Protein AF-A0A412BKD9-F1 (afdb_monomer_lite)

Sequence (161 aa):
MRKRILFIIMVLLMVIVTSCGANTKQDDKKENYTYADLNDEQKKIIDNVYDKYSDWDYITDSGQELPVTKIKFIYEDSTLVFLAFHAFPGTNGGGSSSVYEVDALTGSVRGHTYDFLNERERNFKRAIGVEAYTGFDYDVNASSDEQKDVLANSYLKLMEE

Secondary structure (DSSP, 8-state):
------------------------------SS--GGGS-HHHHHHHHHHHTTGGGTSEEEETTEEEEEEEEEEEEETTEEEEEEEEEPTT-SS-EEEEEEEE-TTT--EEEE---S--HHHHHHHHHHHHHGGGSEE--TTS-HHHHHHHHHHHHHHHTT-

Foldseek 3Di:
DDDDDDDDDDDDDDDDDDDDDDPPDPPPDPPFFFLVPDDPLLVQLLVQVCVCVVVAQWDDDPNDTFGFFFWAWAADPNWIKIKTWTADPPDPQDTDIWIWTADSRRSHIHTDPCPDDDPVRVVVRVVCSVCVVVGDTADSPDDPRVNSRSVSRRVVVNVVD

Radius of gyration: 20.97 Å; chains: 1; bounding box: 60×44×66 Å

Structure (mmCIF, N/CA/C/O backbone):
data_AF-A0A412BKD9-F1
#
_entry.id   AF-A0A412BKD9-F1
#
loop_
_atom_site.group_PDB
_atom_site.id
_atom_site.type_symbol
_atom_site.label_atom_id
_atom_site.label_alt_id
_atom_site.label_comp_id
_atom_site.label_asym_id
_atom_site.label_entity_id
_atom_site.label_seq_id
_atom_site.pdbx_PDB_ins_code
_atom_site.Cartn_x
_atom_site.Cartn_y
_atom_site.Cartn_z
_atom_site.occupancy
_atom_site.B_iso_or_equiv
_atom_site.auth_seq_id
_atom_site.auth_comp_id
_atom_site.auth_asym_id
_atom_site.auth_atom_id
_atom_site.pdbx_PDB_model_num
ATOM 1 N N . MET A 1 1 ? -16.585 -22.177 42.308 1.00 33.53 1 MET A N 1
ATOM 2 C CA . MET A 1 1 ? -15.653 -21.221 42.964 1.00 33.53 1 MET A CA 1
ATOM 3 C C . MET A 1 1 ? -15.588 -19.942 42.125 1.00 33.53 1 MET A C 1
ATOM 5 O O . MET A 1 1 ? -15.767 -20.079 40.931 1.00 33.53 1 MET A O 1
ATOM 9 N N . ARG A 1 2 ? -15.350 -18.763 42.741 1.00 33.84 2 ARG A N 1
ATOM 10 C CA . ARG A 1 2 ? -15.014 -17.429 42.148 1.00 33.84 2 ARG A CA 1
ATOM 11 C C . ARG A 1 2 ? -15.789 -17.006 40.867 1.00 33.84 2 ARG A C 1
ATOM 13 O O . ARG A 1 2 ? -15.548 -17.532 39.797 1.00 33.84 2 ARG A O 1
ATOM 20 N N . LYS A 1 3 ? -16.744 -16.060 40.924 1.00 35.97 3 LYS A N 1
ATOM 21 C CA . LYS A 1 3 ? -16.521 -14.583 40.936 1.00 35.97 3 LYS A CA 1
ATOM 22 C C . LYS A 1 3 ? -15.477 -14.172 39.878 1.00 35.97 3 LYS A C 1
ATOM 24 O O . LYS A 1 3 ? -14.293 -14.292 40.162 1.00 35.97 3 LYS A O 1
ATOM 29 N N . ARG A 1 4 ? -15.847 -13.730 38.674 1.00 37.19 4 ARG A N 1
ATOM 30 C CA . ARG A 1 4 ? -16.241 -12.352 38.267 1.00 37.19 4 ARG A CA 1
ATOM 31 C C . ARG A 1 4 ? -16.586 -12.401 36.752 1.00 37.19 4 ARG A C 1
ATOM 33 O O . ARG A 1 4 ? -16.104 -13.319 36.106 1.00 37.19 4 ARG A O 1
ATOM 40 N N . ILE A 1 5 ? -17.339 -11.495 36.114 1.00 51.00 5 ILE A N 1
ATOM 41 C CA . ILE A 1 5 ? -18.119 -10.304 36.527 1.00 51.00 5 ILE A CA 1
ATOM 42 C C . ILE A 1 5 ? -19.251 -10.065 35.481 1.00 51.00 5 ILE A C 1
ATOM 44 O O . ILE A 1 5 ? -19.382 -10.850 34.549 1.00 51.00 5 ILE A O 1
ATOM 48 N N . LEU A 1 6 ? -20.051 -9.001 35.615 1.00 43.56 6 LEU A N 1
ATOM 49 C CA . LEU A 1 6 ? -20.862 -8.399 34.537 1.00 43.56 6 LEU A CA 1
ATOM 50 C C . LEU A 1 6 ? -20.283 -7.021 34.163 1.00 43.56 6 LEU A C 1
ATOM 52 O O . LEU A 1 6 ? -19.552 -6.452 34.968 1.00 43.56 6 LEU A O 1
ATOM 56 N N . PHE A 1 7 ? -20.647 -6.489 32.994 1.00 39.62 7 PHE A N 1
ATOM 57 C CA . PHE A 1 7 ? -21.367 -5.214 32.753 1.00 39.62 7 PHE A CA 1
ATOM 58 C C . PHE A 1 7 ? -21.309 -4.982 31.217 1.00 39.62 7 PHE A C 1
ATOM 60 O O . PHE A 1 7 ? -20.225 -5.020 30.651 1.00 39.62 7 PHE A O 1
ATOM 67 N N . ILE A 1 8 ? -22.420 -5.027 30.458 1.00 42.22 8 ILE A N 1
ATOM 68 C CA . ILE A 1 8 ? -23.458 -3.972 30.322 1.00 42.22 8 ILE A CA 1
ATOM 69 C C . ILE A 1 8 ? -22.793 -2.741 29.653 1.00 42.22 8 ILE A C 1
ATOM 71 O O . ILE A 1 8 ? -21.789 -2.261 30.157 1.00 42.22 8 ILE A O 1
ATOM 75 N N . ILE A 1 9 ? -23.235 -2.238 28.492 1.00 44.91 9 ILE A N 1
ATOM 76 C CA . ILE A 1 9 ? -24.557 -1.630 28.263 1.00 44.91 9 ILE A CA 1
ATOM 77 C C . ILE A 1 9 ? -25.160 -1.977 26.883 1.00 44.91 9 ILE A C 1
ATOM 79 O O . ILE A 1 9 ? -24.613 -1.656 25.835 1.00 44.91 9 ILE A O 1
ATOM 83 N N . MET A 1 10 ? -26.380 -2.514 26.922 1.00 40.53 10 MET A N 1
ATOM 84 C CA . MET A 1 10 ? -27.410 -2.376 25.886 1.00 40.53 10 MET A CA 1
ATOM 85 C C . MET A 1 10 ? -28.080 -1.003 26.072 1.00 40.53 10 MET A C 1
ATOM 87 O O . MET A 1 10 ? -28.691 -0.787 27.119 1.00 40.53 10 MET A O 1
ATOM 91 N N . VAL A 1 11 ? -28.009 -0.090 25.093 1.00 39.69 11 VAL A N 1
ATOM 92 C CA . VAL A 1 11 ? -28.889 1.098 25.065 1.00 39.69 11 VAL A CA 1
ATOM 93 C C . VAL A 1 11 ? -30.047 0.829 24.114 1.00 39.69 11 VAL A C 1
ATOM 95 O O . VAL A 1 11 ? -29.960 1.038 22.909 1.00 39.69 11 VAL A O 1
ATOM 98 N N . LEU A 1 12 ? -31.156 0.377 24.689 1.00 35.84 12 LEU A N 1
ATOM 99 C CA . LEU A 1 12 ? -32.475 0.508 24.087 1.00 35.84 12 LEU A CA 1
ATOM 100 C C . LEU A 1 12 ? -33.103 1.782 24.651 1.00 35.84 12 LEU A C 1
ATOM 102 O O . LEU A 1 12 ? -33.287 1.854 25.863 1.00 35.84 12 LEU A O 1
ATOM 106 N N . LEU A 1 13 ? -33.487 2.738 23.803 1.00 34.94 13 LEU A N 1
ATOM 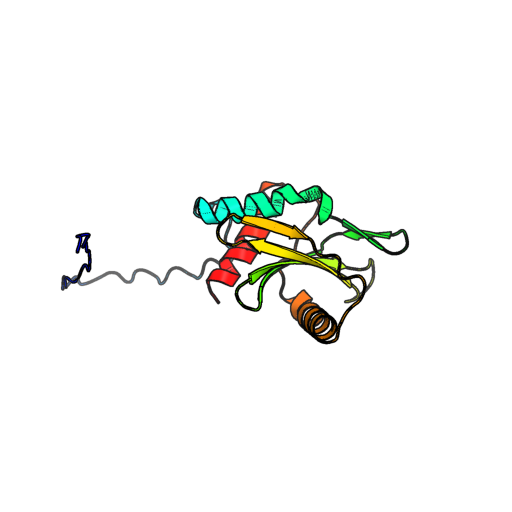107 C CA . LEU A 1 13 ? -34.588 3.657 24.110 1.00 34.94 13 LEU A CA 1
ATOM 108 C C . LEU A 1 13 ? -35.094 4.349 22.841 1.00 34.94 13 LEU A C 1
ATOM 110 O O . LEU A 1 13 ? -34.364 5.071 22.168 1.00 34.94 13 LEU A O 1
ATOM 114 N N . MET A 1 14 ? -36.374 4.131 22.537 1.00 41.75 14 MET A N 1
ATOM 115 C CA . MET A 1 14 ? -37.111 4.945 21.576 1.00 41.75 14 MET A CA 1
ATOM 116 C C . MET A 1 14 ? -37.133 6.403 22.037 1.00 41.75 14 MET A C 1
ATOM 118 O O . MET A 1 14 ? -37.525 6.684 23.169 1.00 41.75 14 MET A O 1
ATOM 122 N N . VAL A 1 15 ? -36.869 7.324 21.114 1.00 39.50 15 VAL A N 1
ATOM 123 C CA . VAL A 1 15 ? -37.399 8.685 21.195 1.00 39.50 15 VAL A CA 1
ATOM 124 C C . VAL A 1 15 ? -38.124 8.969 19.884 1.00 39.50 15 VAL A C 1
ATOM 126 O O . VAL A 1 15 ? -37.509 9.276 18.868 1.00 39.50 15 VAL A O 1
ATOM 129 N N . ILE A 1 16 ? -39.452 8.840 19.902 1.00 45.97 16 ILE A N 1
ATOM 130 C CA . ILE A 1 16 ? -40.295 9.356 18.822 1.00 45.97 16 ILE A CA 1
ATOM 131 C C . ILE A 1 16 ? -40.427 10.859 19.061 1.00 45.97 16 ILE A C 1
ATOM 133 O O . ILE A 1 16 ? -41.138 11.275 19.975 1.00 45.97 16 ILE A O 1
ATOM 137 N N . VAL A 1 17 ? -39.762 11.670 18.238 1.00 44.19 17 VAL A N 1
ATOM 138 C CA . VAL A 1 17 ? -40.079 13.097 18.109 1.00 44.19 17 VAL A CA 1
ATOM 139 C C . VAL A 1 17 ? -40.642 13.323 16.716 1.00 44.19 17 VAL A C 1
ATOM 141 O O . VAL A 1 17 ? -39.953 13.138 15.717 1.00 44.19 17 VAL A O 1
ATOM 144 N N . THR A 1 18 ? -41.900 13.739 16.639 1.00 45.03 18 THR A N 1
ATOM 145 C CA . THR A 1 18 ? -42.456 14.300 15.408 1.00 45.03 18 THR A CA 1
ATOM 146 C C . THR A 1 18 ? -41.873 15.693 15.190 1.00 45.03 18 THR A C 1
ATOM 148 O O . THR A 1 18 ? -42.272 16.635 15.877 1.00 45.03 18 THR A O 1
ATOM 151 N N . SER A 1 19 ? -40.984 15.847 14.211 1.00 35.69 19 SER A N 1
ATOM 152 C CA . SER A 1 19 ? -40.674 17.144 13.608 1.00 35.69 19 SER A CA 1
ATOM 153 C C . SER A 1 19 ? -41.023 17.117 12.121 1.00 35.69 19 SER A C 1
ATOM 155 O O . SER A 1 19 ? -40.673 16.204 11.378 1.00 35.69 19 SER A O 1
ATOM 157 N N . CYS A 1 20 ? -41.777 18.126 11.695 1.00 36.81 20 CYS A N 1
ATOM 158 C CA . CYS A 1 20 ? -42.063 18.373 10.291 1.00 36.81 20 CYS A CA 1
ATOM 159 C C . CYS A 1 20 ? -40.950 19.256 9.714 1.00 36.81 20 CYS A C 1
ATOM 161 O O . CYS A 1 20 ? -40.598 20.259 10.331 1.00 36.81 20 CYS A O 1
ATOM 163 N N . GLY A 1 21 ? -40.461 18.92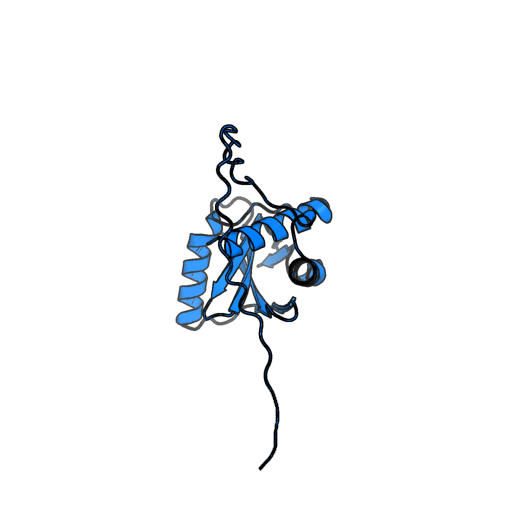3 8.518 1.00 34.31 21 GLY A N 1
ATOM 164 C CA . GLY A 1 21 ? -39.690 19.848 7.688 1.00 34.31 21 GLY A CA 1
ATOM 165 C C . GLY A 1 21 ? -38.180 19.885 7.924 1.00 34.31 21 GLY A C 1
ATOM 166 O O . GLY A 1 21 ? -37.670 20.792 8.570 1.00 34.31 21 GLY A O 1
ATOM 167 N N . ALA A 1 22 ? -37.465 18.995 7.239 1.00 31.31 22 ALA A N 1
ATOM 168 C CA . ALA A 1 22 ? -36.319 19.370 6.411 1.00 31.31 22 ALA A CA 1
ATOM 169 C C . ALA A 1 22 ? -36.031 18.223 5.437 1.00 31.31 22 ALA A C 1
ATOM 171 O O . ALA A 1 22 ? -35.765 17.105 5.868 1.00 31.31 22 ALA A O 1
ATOM 172 N N . ASN A 1 23 ? -36.034 18.499 4.130 1.00 34.66 23 ASN A N 1
ATOM 173 C CA . ASN A 1 23 ? -35.357 17.622 3.178 1.00 34.66 23 ASN A CA 1
ATOM 174 C C . ASN A 1 23 ? -33.853 17.844 3.367 1.00 34.66 23 ASN A C 1
ATOM 176 O O . ASN A 1 23 ? -33.242 18.615 2.624 1.00 34.66 23 ASN A O 1
ATOM 180 N N . THR A 1 24 ? -33.262 17.223 4.391 1.00 33.91 24 THR A N 1
ATOM 181 C CA . THR A 1 24 ? -31.811 17.039 4.428 1.00 33.91 24 THR A CA 1
ATOM 182 C C . THR A 1 24 ? -31.470 16.239 3.190 1.00 33.91 24 THR A C 1
ATOM 184 O O . THR A 1 24 ? -31.919 15.100 3.043 1.00 33.91 24 THR A O 1
ATOM 187 N N . LYS A 1 25 ? -30.756 16.883 2.265 1.00 35.25 25 LYS A N 1
ATOM 188 C CA . LYS A 1 25 ? -30.230 16.221 1.080 1.00 35.25 25 LYS A CA 1
ATOM 189 C C . LYS A 1 25 ? -29.522 14.958 1.552 1.00 35.25 25 LYS A C 1
ATOM 191 O O . LYS A 1 25 ? -28.778 14.996 2.527 1.00 35.25 25 LYS A O 1
ATOM 196 N N . GLN A 1 26 ? -29.816 13.854 0.883 1.00 32.47 26 GLN A N 1
ATOM 197 C CA . GLN A 1 26 ? -28.973 12.676 0.918 1.00 32.47 26 GLN A CA 1
ATOM 198 C C . GLN A 1 26 ? -27.592 13.156 0.467 1.00 32.47 26 GLN A C 1
ATOM 200 O O . GLN A 1 26 ? -27.446 13.484 -0.706 1.00 32.47 26 GLN A O 1
ATOM 205 N N . ASP A 1 27 ? -26.658 13.333 1.408 1.00 38.25 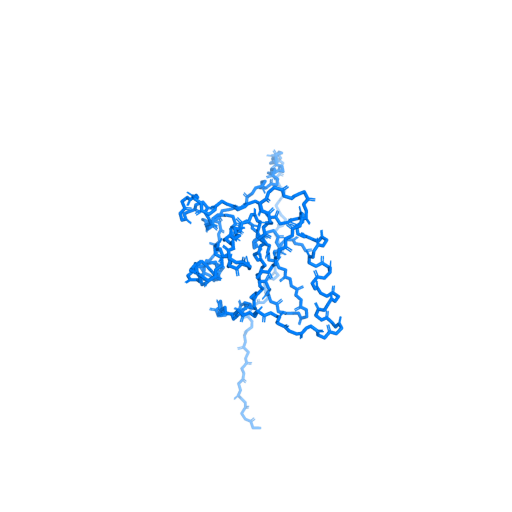27 ASP A N 1
ATOM 206 C CA . ASP A 1 27 ? -25.318 13.811 1.072 1.00 38.25 27 ASP A CA 1
ATOM 207 C C . ASP A 1 27 ? -24.705 12.816 0.091 1.00 38.25 27 ASP A C 1
ATOM 209 O O . ASP A 1 27 ? -24.705 11.600 0.320 1.00 38.25 27 ASP A O 1
ATOM 213 N N . ASP A 1 28 ? -24.274 13.35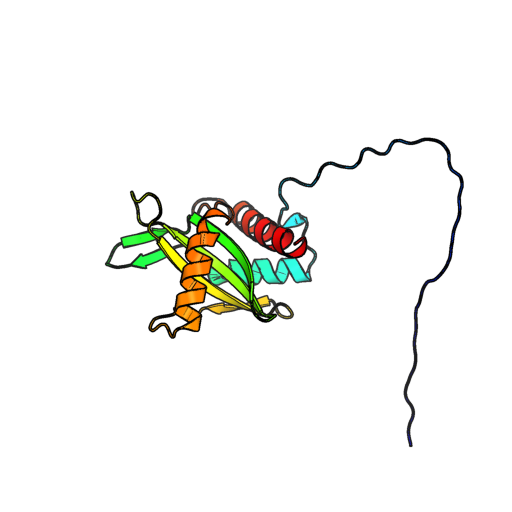1 -1.048 1.00 41.38 28 ASP A N 1
ATOM 214 C CA . ASP A 1 28 ? -23.779 12.555 -2.152 1.00 41.38 28 ASP A CA 1
ATOM 215 C C . ASP A 1 28 ? -22.563 11.742 -1.693 1.00 41.38 28 ASP A C 1
ATOM 217 O O . ASP A 1 28 ? -21.679 12.232 -0.984 1.00 41.38 28 ASP A O 1
ATOM 221 N N . LYS A 1 29 ? -22.555 10.466 -2.092 1.00 47.34 29 LYS A N 1
ATOM 222 C CA . LYS A 1 29 ? -21.514 9.478 -1.793 1.00 47.34 29 LYS A CA 1
ATOM 223 C C . LYS A 1 29 ? -20.133 10.118 -1.978 1.00 47.34 29 LYS A C 1
ATOM 225 O O . LYS A 1 29 ? -19.819 10.524 -3.095 1.00 47.34 29 LYS A O 1
ATOM 230 N N . LYS A 1 30 ? -19.320 10.199 -0.914 1.00 53.19 30 LYS A N 1
ATOM 231 C CA . LYS A 1 30 ? -17.961 10.767 -0.971 1.00 53.19 30 LYS A CA 1
ATOM 232 C C . LYS A 1 30 ? -17.194 10.087 -2.104 1.00 53.19 30 LYS A C 1
ATOM 234 O O . LYS A 1 30 ? -16.886 8.900 -2.019 1.00 53.19 30 LYS A O 1
ATOM 239 N N . GLU A 1 31 ? -16.941 10.809 -3.197 1.00 68.50 31 GLU A N 1
ATOM 240 C CA . GLU A 1 31 ? -16.452 10.153 -4.416 1.00 68.50 31 GLU A CA 1
ATOM 241 C C . GLU A 1 31 ? -15.051 9.560 -4.222 1.00 68.50 31 GLU A C 1
ATOM 243 O O . GLU A 1 31 ? -14.756 8.514 -4.800 1.00 68.50 31 GLU A O 1
ATOM 248 N N . ASN A 1 32 ? -14.243 10.149 -3.331 1.00 81.06 32 ASN A N 1
ATOM 249 C CA . ASN A 1 32 ? -12.999 9.589 -2.802 1.00 81.06 32 ASN A CA 1
ATOM 250 C C . ASN A 1 32 ? -12.834 9.948 -1.314 1.00 81.06 32 ASN A C 1
ATOM 252 O O . ASN A 1 32 ? -13.247 11.031 -0.890 1.00 81.06 32 ASN A O 1
ATOM 256 N N . TYR A 1 33 ? -12.213 9.052 -0.547 1.00 88.62 33 TYR A N 1
ATOM 257 C CA . TYR A 1 33 ? -11.773 9.311 0.829 1.00 88.62 33 TYR A CA 1
ATOM 258 C C . TYR A 1 33 ? -10.324 9.800 0.871 1.00 88.62 33 TYR A C 1
ATOM 260 O O . TYR A 1 33 ? -9.565 9.565 -0.067 1.00 88.62 33 TYR A O 1
ATOM 268 N N . THR A 1 34 ? -9.939 10.448 1.969 1.00 94.19 34 THR A N 1
ATOM 269 C CA . THR A 1 34 ? -8.564 10.913 2.223 1.00 94.19 34 THR A CA 1
ATOM 270 C C . THR A 1 34 ? -8.018 10.338 3.531 1.00 94.19 34 THR A C 1
ATOM 272 O O . THR A 1 34 ? -8.769 9.850 4.378 1.00 94.19 34 THR A O 1
ATOM 275 N N . TYR A 1 35 ? -6.706 10.421 3.753 1.00 95.06 35 TYR A N 1
ATOM 276 C CA . TYR A 1 35 ? -6.060 10.024 5.007 1.00 95.06 35 TYR A CA 1
ATOM 277 C C . TYR A 1 35 ? -6.603 10.820 6.206 1.00 95.06 35 TYR A C 1
ATOM 279 O O . TYR A 1 35 ? -6.675 10.310 7.328 1.00 95.06 35 TYR A O 1
ATOM 287 N N . ALA A 1 36 ? -7.061 12.057 5.982 1.00 95.19 36 ALA A N 1
ATOM 288 C CA . ALA A 1 36 ? -7.704 12.866 7.014 1.00 95.19 36 ALA A CA 1
ATOM 289 C C . ALA A 1 36 ? -8.980 12.209 7.583 1.00 95.19 36 ALA A C 1
ATOM 291 O O . ALA A 1 36 ? -9.224 12.343 8.784 1.00 95.19 36 ALA A O 1
ATOM 292 N N . ASP A 1 37 ? -9.728 11.460 6.762 1.00 94.31 37 ASP A N 1
ATOM 293 C CA . ASP A 1 37 ? -11.002 10.817 7.123 1.00 94.31 37 ASP A CA 1
ATOM 294 C C . ASP A 1 37 ? -10.853 9.586 8.032 1.00 94.31 37 ASP A C 1
ATOM 296 O O . ASP A 1 37 ? -11.819 9.151 8.660 1.00 94.31 37 ASP A O 1
ATOM 300 N N . LEU A 1 38 ? -9.648 9.019 8.105 1.00 93.69 38 LEU A N 1
ATOM 301 C CA . LEU A 1 38 ? -9.347 7.810 8.868 1.00 93.69 38 LEU A CA 1
ATOM 302 C C . LEU A 1 38 ? -9.363 8.063 10.384 1.00 93.69 38 LEU A C 1
ATOM 304 O O . LEU A 1 38 ? -8.889 9.098 10.856 1.00 93.69 38 LEU A O 1
ATOM 308 N N . ASN A 1 39 ? -9.804 7.084 11.172 1.00 93.94 39 ASN A N 1
ATOM 309 C CA . ASN A 1 39 ? -9.550 7.075 12.618 1.00 93.94 39 ASN A CA 1
ATOM 310 C C . ASN A 1 39 ? -8.092 6.665 12.937 1.00 93.94 39 ASN A C 1
ATOM 312 O O . ASN A 1 39 ? -7.370 6.202 12.057 1.00 93.94 39 ASN A O 1
ATOM 316 N N . ASP A 1 40 ? -7.651 6.812 14.189 1.00 93.88 40 ASP A N 1
ATOM 317 C CA . ASP A 1 40 ? -6.251 6.572 14.588 1.00 93.88 40 ASP A CA 1
ATOM 318 C C . ASP A 1 40 ? -5.756 5.132 14.324 1.00 93.88 40 ASP A C 1
ATOM 320 O O . ASP A 1 40 ? -4.586 4.927 13.995 1.00 93.88 40 ASP A O 1
ATOM 324 N N . GLU A 1 41 ? -6.632 4.126 14.428 1.00 90.88 41 GLU A N 1
ATOM 325 C CA . GLU A 1 41 ? -6.292 2.722 14.147 1.00 90.88 41 GLU A CA 1
ATOM 326 C C . GLU A 1 41 ? -6.106 2.495 12.640 1.00 90.88 41 GLU A C 1
ATOM 328 O O . GLU A 1 41 ? -5.148 1.850 12.213 1.00 90.88 41 GLU A O 1
ATOM 333 N N . GLN A 1 42 ? -6.978 3.093 11.826 1.00 92.81 42 GLN A N 1
ATOM 334 C CA . GLN A 1 42 ? -6.900 3.041 10.367 1.00 92.81 42 GLN A CA 1
ATOM 335 C C . GLN A 1 42 ? -5.702 3.842 9.832 1.00 92.81 42 GLN A C 1
ATOM 337 O O . GLN A 1 42 ? -4.997 3.365 8.944 1.00 92.81 42 GLN A O 1
ATOM 342 N N . LYS A 1 43 ? -5.416 5.020 10.408 1.00 94.50 43 LYS A N 1
ATOM 343 C CA . LYS A 1 43 ? -4.217 5.814 10.095 1.00 94.50 43 LYS A CA 1
ATOM 344 C C . LYS A 1 43 ? -2.956 4.988 10.305 1.00 94.50 43 LYS A C 1
ATOM 346 O O . LYS A 1 43 ? -2.155 4.881 9.388 1.00 94.50 43 LYS A O 1
ATOM 351 N N . LYS A 1 44 ? -2.849 4.289 11.440 1.00 92.62 44 LYS A N 1
ATOM 352 C CA . LYS A 1 44 ? -1.725 3.392 11.739 1.00 92.62 44 LYS A CA 1
ATOM 353 C C . LYS A 1 44 ? -1.545 2.272 10.702 1.00 92.62 44 LYS A C 1
ATOM 355 O O . LYS A 1 44 ? -0.411 1.894 10.423 1.00 92.62 44 LYS A O 1
ATOM 360 N N . ILE A 1 45 ? -2.628 1.738 10.127 1.00 92.25 45 ILE A N 1
ATOM 361 C CA . ILE A 1 45 ? -2.539 0.767 9.022 1.00 92.25 45 ILE A CA 1
ATOM 362 C C . ILE A 1 45 ? -1.916 1.432 7.788 1.00 92.25 45 ILE A C 1
ATOM 364 O O . ILE A 1 45 ? -0.943 0.908 7.248 1.00 92.25 45 ILE A O 1
ATOM 368 N N . ILE A 1 46 ? -2.432 2.595 7.374 1.00 93.75 46 ILE A N 1
ATOM 369 C CA . ILE A 1 46 ? -1.917 3.320 6.203 1.00 93.75 46 ILE A CA 1
ATOM 370 C C . ILE A 1 46 ? -0.474 3.782 6.411 1.00 93.75 46 ILE A C 1
ATOM 372 O O . ILE A 1 46 ? 0.341 3.614 5.511 1.00 93.75 46 ILE A O 1
ATOM 376 N N . ASP A 1 47 ? -0.130 4.285 7.594 1.00 92.88 47 ASP A N 1
ATOM 377 C CA . ASP A 1 47 ? 1.226 4.709 7.936 1.00 92.88 47 ASP A CA 1
ATOM 378 C C . ASP A 1 47 ? 2.208 3.535 7.918 1.00 92.88 47 ASP A C 1
ATOM 380 O O . ASP A 1 47 ? 3.274 3.662 7.334 1.00 92.88 47 ASP A O 1
ATOM 384 N N . ASN A 1 48 ? 1.847 2.364 8.451 1.00 91.06 48 ASN A N 1
ATOM 385 C CA . ASN A 1 48 ? 2.730 1.194 8.407 1.00 91.06 48 ASN A CA 1
ATOM 386 C C . ASN A 1 48 ? 2.908 0.611 6.989 1.00 91.06 48 ASN A C 1
ATOM 388 O O . ASN A 1 48 ? 3.960 0.039 6.702 1.00 91.06 48 ASN A O 1
ATOM 392 N N . VAL A 1 49 ? 1.898 0.716 6.114 1.00 90.56 49 VAL A N 1
ATOM 393 C CA . VAL A 1 49 ? 2.014 0.353 4.684 1.00 90.56 49 VAL A CA 1
ATOM 394 C C . VAL A 1 49 ? 2.864 1.383 3.946 1.00 90.56 49 VAL A C 1
ATOM 396 O O . VAL A 1 49 ? 3.775 1.013 3.204 1.00 90.56 49 VAL A O 1
ATOM 399 N N . TYR A 1 50 ? 2.632 2.667 4.210 1.00 91.06 50 TYR A N 1
ATOM 400 C CA . TYR A 1 50 ? 3.420 3.752 3.650 1.00 91.06 50 TYR A CA 1
ATOM 401 C C . TYR A 1 50 ? 4.885 3.680 4.098 1.00 91.06 50 TYR A C 1
ATOM 403 O O . TYR A 1 50 ? 5.761 3.805 3.260 1.00 91.06 50 TYR A O 1
ATOM 411 N N . ASP A 1 51 ? 5.185 3.370 5.362 1.00 86.44 51 ASP A N 1
ATOM 412 C CA . ASP A 1 51 ? 6.551 3.228 5.901 1.00 86.44 51 ASP A CA 1
ATOM 413 C C . ASP A 1 51 ? 7.349 2.069 5.265 1.00 86.44 51 ASP A C 1
ATOM 415 O O . ASP A 1 51 ? 8.571 1.997 5.413 1.00 86.44 51 ASP A O 1
ATOM 419 N N . LYS A 1 52 ? 6.693 1.176 4.508 1.00 78.69 52 LYS A N 1
ATOM 420 C CA . LYS A 1 52 ? 7.359 0.220 3.602 1.00 78.69 52 LYS A CA 1
ATOM 421 C C . LYS A 1 52 ? 7.785 0.829 2.262 1.00 78.69 52 LYS A C 1
ATOM 423 O O . LYS A 1 52 ? 8.223 0.085 1.395 1.00 78.69 52 LYS A O 1
ATOM 428 N N . TYR A 1 53 ? 7.685 2.150 2.119 1.00 62.12 53 TYR A N 1
ATOM 429 C CA . TYR A 1 53 ? 7.887 2.973 0.920 1.00 62.12 53 TYR A CA 1
ATOM 430 C C . TYR A 1 53 ? 8.945 2.454 -0.069 1.00 62.12 53 TYR A C 1
ATOM 432 O O . TYR A 1 53 ? 8.675 2.276 -1.255 1.00 62.12 53 TYR A O 1
ATOM 440 N N . SER A 1 54 ? 10.149 2.154 0.433 1.00 59.34 54 SER A N 1
ATOM 441 C CA . SER A 1 54 ? 11.294 1.698 -0.367 1.00 59.34 54 SER A CA 1
ATOM 442 C C . SER A 1 54 ? 11.092 0.363 -1.079 1.00 59.34 54 SER A C 1
ATOM 444 O O . SER A 1 54 ? 11.800 0.079 -2.041 1.00 59.34 54 SER A O 1
ATOM 446 N N . ASP A 1 55 ? 10.181 -0.468 -0.579 1.00 69.12 55 ASP A N 1
ATOM 447 C CA . ASP A 1 55 ? 10.060 -1.875 -0.951 1.00 69.12 55 ASP A CA 1
ATOM 448 C C . ASP A 1 55 ? 8.992 -2.104 -2.030 1.00 69.12 55 ASP A C 1
ATOM 450 O O . ASP A 1 55 ? 8.849 -3.236 -2.498 1.00 69.12 55 ASP A O 1
ATOM 454 N N . TRP A 1 56 ? 8.208 -1.072 -2.377 1.00 78.19 56 TRP A N 1
ATOM 455 C CA . TRP A 1 56 ? 7.065 -1.211 -3.280 1.00 78.19 56 TRP A CA 1
ATOM 456 C C . TRP A 1 56 ? 6.937 -0.148 -4.369 1.00 78.19 56 TRP A C 1
ATOM 458 O O . TRP A 1 56 ? 6.363 -0.498 -5.385 1.00 78.19 56 TRP A O 1
ATOM 468 N N . ASP A 1 57 ? 7.476 1.073 -4.259 1.00 82.88 57 ASP A N 1
ATOM 469 C CA . ASP A 1 57 ? 7.330 2.105 -5.315 1.00 82.88 57 ASP A CA 1
ATOM 470 C C . ASP A 1 57 ? 7.824 1.634 -6.707 1.00 82.88 57 ASP A C 1
ATOM 472 O O . ASP A 1 57 ? 7.214 1.939 -7.736 1.00 82.88 57 ASP A O 1
ATOM 476 N N . TYR A 1 58 ? 8.901 0.837 -6.742 1.00 83.75 58 TYR A N 1
ATOM 477 C CA . TYR A 1 58 ? 9.462 0.221 -7.948 1.00 83.75 58 TYR A CA 1
ATOM 478 C C . TYR A 1 58 ? 9.903 -1.221 -7.672 1.00 83.75 58 TYR A C 1
ATOM 480 O O . TYR A 1 58 ? 10.399 -1.531 -6.591 1.00 83.75 58 TYR A O 1
ATOM 488 N N . ILE A 1 59 ? 9.824 -2.084 -8.687 1.00 80.94 59 ILE A N 1
ATOM 489 C CA . ILE A 1 59 ? 10.566 -3.358 -8.719 1.00 80.94 59 ILE A CA 1
ATOM 490 C C . ILE A 1 59 ? 11.542 -3.373 -9.893 1.00 80.94 59 ILE A C 1
ATOM 492 O O . ILE A 1 59 ? 11.279 -2.766 -10.929 1.00 80.94 59 ILE A O 1
ATOM 496 N N . THR A 1 60 ? 12.648 -4.105 -9.762 1.00 78.69 60 THR A N 1
ATOM 497 C CA . THR A 1 60 ? 13.526 -4.415 -10.896 1.00 78.69 60 THR A CA 1
ATOM 498 C C . THR A 1 60 ? 13.162 -5.777 -11.482 1.00 78.69 60 THR A C 1
ATOM 500 O O . THR A 1 60 ? 13.380 -6.799 -10.834 1.00 78.69 60 THR A O 1
ATOM 503 N N . ASP A 1 61 ? 12.683 -5.808 -12.725 1.00 74.19 61 ASP A N 1
ATOM 504 C CA . ASP A 1 61 ? 12.558 -7.036 -13.521 1.00 74.19 61 ASP A CA 1
ATOM 505 C C . ASP A 1 61 ? 13.478 -6.932 -14.740 1.00 74.19 61 ASP A C 1
ATOM 507 O O . ASP A 1 61 ? 13.456 -5.944 -15.471 1.00 74.19 61 ASP A O 1
ATOM 511 N N . SER A 1 62 ? 14.315 -7.950 -14.957 1.00 75.38 62 SER A N 1
ATOM 512 C CA . SER A 1 62 ? 15.140 -8.086 -16.166 1.00 75.38 62 SER A CA 1
ATOM 513 C C . SER A 1 62 ? 16.025 -6.864 -16.488 1.00 75.38 62 SER A C 1
ATOM 515 O O . SER A 1 62 ? 16.399 -6.638 -17.639 1.00 75.38 62 SER A O 1
ATOM 517 N N . GLY A 1 63 ? 16.390 -6.082 -15.464 1.00 77.81 63 GLY A N 1
ATOM 518 C CA . GLY A 1 63 ? 17.183 -4.852 -15.587 1.00 77.81 63 GLY A CA 1
ATOM 519 C C . GLY A 1 63 ? 16.383 -3.580 -15.902 1.00 77.81 63 GLY A C 1
ATOM 520 O O . GLY A 1 63 ? 16.992 -2.557 -16.205 1.00 77.81 63 GLY A O 1
ATOM 521 N N . GLN A 1 64 ? 15.050 -3.626 -15.839 1.00 79.19 64 GLN A N 1
ATOM 522 C CA . GLN A 1 64 ? 14.156 -2.472 -15.961 1.00 79.19 64 GLN A CA 1
ATOM 523 C C . GLN A 1 64 ? 13.466 -2.188 -14.624 1.00 79.19 64 GLN A C 1
ATOM 525 O O . GLN A 1 64 ? 13.017 -3.111 -13.945 1.00 79.19 64 GLN A O 1
ATOM 530 N N . GLU A 1 65 ? 13.365 -0.912 -14.259 1.00 84.81 65 GLU A N 1
ATOM 531 C CA . GLU A 1 65 ? 12.560 -0.462 -13.121 1.00 84.81 65 GLU A CA 1
ATOM 532 C C . GLU A 1 65 ? 11.097 -0.316 -13.556 1.00 84.81 65 GLU A C 1
ATOM 534 O O . GLU A 1 65 ? 10.791 0.357 -14.543 1.00 84.81 65 GLU A O 1
ATOM 539 N N . LEU A 1 66 ? 10.194 -0.972 -12.827 1.00 83.00 66 LEU A N 1
ATOM 540 C CA . LEU A 1 66 ? 8.757 -0.972 -13.082 1.00 83.00 66 LEU A CA 1
ATOM 541 C C . LEU A 1 66 ? 8.051 -0.199 -11.956 1.00 83.00 66 LEU A C 1
ATOM 543 O O . LEU A 1 66 ? 7.953 -0.732 -10.843 1.00 83.00 66 LEU A O 1
ATOM 547 N N . PRO A 1 67 ? 7.574 1.035 -12.205 1.00 85.88 67 PRO A N 1
ATOM 548 C CA . PRO A 1 67 ? 6.871 1.817 -11.195 1.00 85.88 67 PRO A CA 1
ATOM 549 C C . PRO A 1 67 ? 5.537 1.168 -10.836 1.00 85.88 67 PRO A C 1
ATOM 551 O O . PRO A 1 67 ? 4.894 0.527 -11.678 1.00 85.88 67 PRO A O 1
ATOM 554 N N . VAL A 1 68 ? 5.082 1.393 -9.606 1.00 86.38 68 VAL A N 1
ATOM 555 C CA . VAL A 1 68 ? 3.675 1.183 -9.259 1.00 86.38 68 VAL A CA 1
ATOM 556 C C . VAL A 1 68 ? 2.813 2.165 -10.036 1.00 86.38 68 VAL A C 1
ATOM 558 O O . VAL A 1 68 ? 3.145 3.333 -10.209 1.00 86.38 68 VAL A O 1
ATOM 561 N N . THR A 1 69 ? 1.696 1.645 -10.523 1.00 85.12 69 THR A N 1
ATOM 562 C CA . THR A 1 69 ? 0.707 2.375 -11.325 1.00 85.12 69 THR A CA 1
ATOM 563 C C . THR A 1 69 ? -0.680 2.321 -10.709 1.00 85.12 69 THR A C 1
ATOM 565 O O . THR A 1 69 ? -1.478 3.234 -10.907 1.00 85.12 69 THR A O 1
ATOM 568 N N . LYS A 1 70 ? -0.970 1.260 -9.947 1.00 87.50 70 LYS A N 1
ATOM 569 C CA . LYS A 1 70 ? -2.210 1.105 -9.194 1.00 87.50 70 LYS A CA 1
ATOM 570 C C . LYS A 1 70 ? -1.962 0.445 -7.849 1.00 87.50 70 LYS A C 1
ATOM 572 O O . LYS A 1 70 ? -1.054 -0.378 -7.722 1.00 87.50 70 LYS A O 1
ATOM 577 N N . ILE A 1 71 ? -2.829 0.736 -6.885 1.00 88.75 71 ILE A N 1
ATOM 578 C CA . ILE A 1 71 ? -2.879 0.044 -5.594 1.00 88.75 71 ILE A CA 1
ATOM 579 C C . ILE A 1 71 ? -4.290 -0.460 -5.272 1.00 88.75 71 ILE A C 1
ATOM 581 O O . ILE A 1 71 ? -5.288 0.114 -5.718 1.00 88.75 71 ILE A O 1
ATOM 585 N N . LYS A 1 72 ? -4.376 -1.551 -4.506 1.00 88.56 72 LYS A N 1
ATOM 586 C CA . LYS A 1 72 ? -5.642 -2.085 -3.984 1.00 88.56 72 LYS A CA 1
ATOM 587 C C . LYS A 1 72 ? -5.442 -2.721 -2.603 1.00 88.56 72 LYS A C 1
ATOM 589 O O . LYS A 1 72 ? -4.416 -3.350 -2.358 1.00 88.56 72 LYS A O 1
ATOM 594 N N . PHE A 1 73 ? -6.446 -2.617 -1.736 1.00 89.25 73 PHE A N 1
ATOM 595 C CA . PHE A 1 73 ? -6.598 -3.477 -0.561 1.00 89.25 73 PHE A CA 1
ATOM 596 C C . PHE A 1 73 ? -7.721 -4.488 -0.815 1.00 89.25 73 PHE A C 1
ATOM 598 O O . PHE A 1 73 ? -8.740 -4.127 -1.403 1.00 89.25 73 PHE A O 1
ATOM 605 N N . ILE A 1 74 ? -7.554 -5.731 -0.357 1.00 86.50 74 ILE A N 1
ATOM 606 C CA . ILE A 1 74 ? -8.602 -6.770 -0.360 1.00 86.50 74 ILE A CA 1
ATOM 607 C C . ILE A 1 74 ? -8.585 -7.579 0.944 1.00 86.50 74 ILE A C 1
ATOM 609 O O . ILE A 1 74 ? -7.581 -7.590 1.657 1.00 86.50 74 ILE A O 1
ATOM 613 N N . TYR A 1 75 ? -9.669 -8.302 1.227 1.00 84.75 75 TYR A N 1
ATOM 614 C CA . TYR A 1 75 ? -9.678 -9.384 2.215 1.00 84.75 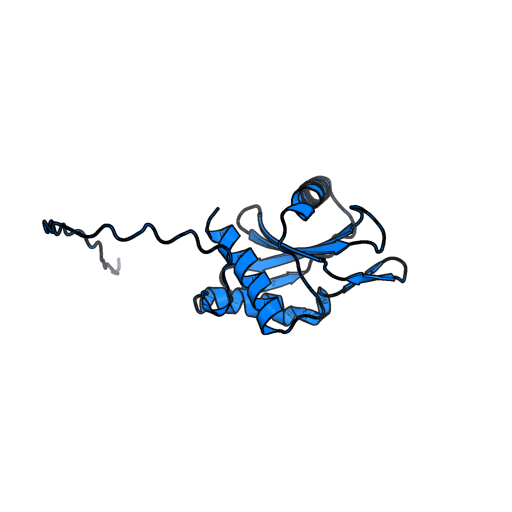75 TYR A CA 1
ATOM 615 C C . TYR A 1 75 ? -9.576 -10.750 1.519 1.00 84.75 75 TYR A C 1
ATOM 617 O O . TYR A 1 75 ? -10.423 -11.087 0.694 1.00 84.75 75 TYR A O 1
ATOM 625 N N . GLU A 1 76 ? -8.585 -11.563 1.890 1.00 76.94 76 GLU A N 1
ATOM 626 C CA . GLU A 1 76 ? -8.459 -12.975 1.490 1.00 76.94 76 GLU A CA 1
ATOM 627 C C . GLU A 1 76 ? -8.401 -13.846 2.752 1.00 76.94 76 GLU A C 1
ATOM 629 O O . GLU A 1 76 ? -7.591 -13.588 3.635 1.00 76.94 76 GLU A O 1
ATOM 634 N N . ASP A 1 77 ? -9.263 -14.863 2.877 1.00 78.44 77 ASP A N 1
ATOM 635 C CA . ASP A 1 77 ? -9.278 -15.814 4.008 1.00 78.44 77 ASP A CA 1
ATOM 636 C C . ASP A 1 77 ? -9.248 -15.163 5.423 1.00 78.44 77 ASP A C 1
ATOM 638 O O . ASP A 1 77 ? -8.808 -15.766 6.402 1.00 78.44 77 ASP A O 1
ATOM 642 N N . SER A 1 78 ? -9.824 -13.959 5.568 1.00 80.81 78 SER A N 1
ATOM 643 C CA . SER A 1 78 ? -9.811 -13.087 6.772 1.00 80.81 78 SER A CA 1
ATOM 644 C C . SER A 1 78 ? -8.503 -12.323 7.048 1.00 80.81 78 SER A C 1
ATOM 646 O O . SER A 1 78 ? -8.400 -11.635 8.064 1.00 80.81 78 SER A O 1
ATOM 648 N N . THR A 1 79 ? -7.531 -12.390 6.142 1.00 83.00 79 THR A N 1
ATOM 649 C CA . THR A 1 79 ? -6.315 -11.565 6.122 1.00 83.00 79 THR A CA 1
ATOM 650 C C . THR A 1 79 ? -6.557 -10.314 5.277 1.00 83.00 79 THR A C 1
ATOM 652 O O . THR A 1 79 ? -7.110 -10.401 4.182 1.00 83.00 79 THR A O 1
ATOM 655 N N . LEU A 1 80 ? -6.143 -9.142 5.769 1.00 88.38 80 LEU A N 1
ATOM 656 C CA . LEU A 1 80 ? -6.095 -7.920 4.962 1.00 88.38 80 LEU A CA 1
ATOM 657 C C . LEU A 1 80 ? -4.834 -7.966 4.091 1.00 88.38 80 LEU A C 1
ATOM 659 O O . LEU A 1 80 ? -3.735 -8.181 4.600 1.00 88.38 80 LEU A O 1
ATOM 663 N N . VAL A 1 81 ? -4.983 -7.760 2.787 1.00 86.19 81 VAL A N 1
ATOM 664 C CA . VAL A 1 81 ? -3.893 -7.836 1.809 1.00 86.19 81 VAL A CA 1
ATOM 665 C C . VAL A 1 81 ? -3.757 -6.497 1.092 1.00 86.19 81 VAL A C 1
ATOM 667 O O . VAL A 1 81 ? -4.742 -5.953 0.594 1.00 86.19 81 VAL A O 1
ATOM 670 N N . PHE A 1 82 ? -2.530 -5.985 1.022 1.00 87.88 82 PHE A N 1
ATOM 671 C CA . PHE A 1 82 ? -2.143 -4.839 0.200 1.00 87.88 82 PHE A CA 1
ATOM 672 C C . PHE A 1 82 ? -1.503 -5.328 -1.106 1.00 87.88 82 PHE A C 1
ATOM 674 O O . PHE A 1 82 ? -0.626 -6.199 -1.100 1.00 87.88 82 PHE A O 1
ATOM 681 N N . LEU A 1 83 ? -1.954 -4.762 -2.225 1.00 85.50 83 LEU A N 1
ATOM 682 C CA . LEU A 1 83 ? -1.523 -5.080 -3.582 1.00 85.50 83 LEU A CA 1
ATOM 683 C C . LEU A 1 83 ? -0.977 -3.819 -4.258 1.00 85.50 83 LEU A C 1
ATOM 685 O O . LEU A 1 83 ? -1.707 -2.838 -4.421 1.00 85.50 83 LEU A O 1
ATOM 689 N N . ALA A 1 84 ? 0.275 -3.880 -4.707 1.00 86.25 84 ALA A N 1
ATOM 690 C CA . ALA A 1 84 ? 0.913 -2.852 -5.526 1.00 86.25 84 ALA A CA 1
ATOM 691 C C . ALA A 1 84 ? 1.142 -3.395 -6.945 1.00 86.25 84 ALA A C 1
ATOM 693 O O . ALA A 1 84 ? 1.762 -4.446 -7.124 1.00 86.25 84 ALA A O 1
ATOM 694 N N . PHE A 1 85 ? 0.606 -2.710 -7.959 1.00 83.50 85 PHE A N 1
ATOM 695 C CA . PHE A 1 85 ? 0.598 -3.169 -9.350 1.00 83.50 85 PHE A CA 1
ATOM 696 C C . PHE A 1 85 ? 1.596 -2.392 -10.206 1.00 83.50 85 PHE A C 1
ATOM 698 O O . PHE A 1 85 ? 1.477 -1.175 -10.373 1.00 83.50 85 PHE A O 1
ATOM 705 N N . HIS A 1 86 ? 2.533 -3.117 -10.809 1.00 81.38 86 HIS A N 1
ATOM 706 C CA . HIS A 1 86 ? 3.617 -2.579 -11.624 1.00 81.38 86 HIS A CA 1
ATOM 707 C C . HIS A 1 86 ? 3.353 -2.859 -13.103 1.00 81.38 86 HIS A C 1
ATOM 709 O O . HIS A 1 86 ? 3.157 -4.016 -13.481 1.00 81.38 86 HIS A O 1
ATOM 715 N N . ALA A 1 87 ? 3.369 -1.834 -13.952 1.00 73.56 87 ALA A N 1
ATOM 716 C CA . ALA A 1 87 ? 3.152 -1.996 -15.391 1.00 73.56 87 ALA A CA 1
ATOM 717 C C . ALA A 1 87 ? 4.483 -2.099 -16.153 1.00 73.56 87 ALA A C 1
ATOM 719 O O . ALA A 1 87 ? 5.418 -1.350 -15.868 1.00 73.56 87 ALA A O 1
ATOM 720 N N . PHE A 1 88 ? 4.563 -2.966 -17.169 1.00 71.06 88 PHE A N 1
ATOM 721 C CA . PHE A 1 88 ? 5.702 -2.943 -18.096 1.00 71.06 88 PHE A CA 1
ATOM 722 C C . PHE A 1 88 ? 5.594 -1.725 -19.032 1.00 71.06 88 PHE A C 1
ATOM 724 O O . PHE A 1 88 ? 4.572 -1.598 -19.726 1.00 71.06 88 PHE A O 1
ATOM 731 N N . PRO A 1 89 ? 6.626 -0.855 -19.110 1.00 64.19 89 PRO A N 1
ATOM 732 C CA . PRO A 1 89 ? 6.622 0.324 -19.970 1.00 64.19 89 PRO A CA 1
ATOM 733 C C . PRO A 1 89 ? 6.224 0.011 -21.417 1.00 64.19 89 PRO A C 1
ATOM 735 O O . PRO A 1 89 ? 6.788 -0.868 -22.065 1.00 64.19 89 PRO A O 1
ATOM 738 N N . GLY A 1 90 ? 5.243 0.751 -21.938 1.00 61.78 90 GLY A N 1
ATOM 739 C CA . GLY A 1 90 ? 4.778 0.612 -23.321 1.00 61.78 90 GLY A CA 1
ATOM 740 C C . GLY A 1 90 ? 3.894 -0.609 -23.611 1.00 61.78 90 GLY A C 1
ATOM 741 O O . GLY A 1 90 ? 3.597 -0.855 -24.780 1.00 61.78 90 GLY A O 1
ATOM 742 N N . THR A 1 91 ? 3.447 -1.363 -22.598 1.00 55.81 91 THR A N 1
ATOM 743 C CA . THR A 1 91 ? 2.501 -2.478 -22.790 1.00 55.81 91 THR A CA 1
ATOM 744 C C . THR A 1 91 ? 1.081 -2.119 -22.346 1.00 55.81 91 THR A C 1
ATOM 746 O O . THR A 1 91 ? 0.862 -1.608 -21.250 1.00 55.81 91 THR A O 1
ATOM 749 N N . ASN A 1 92 ? 0.083 -2.447 -23.173 1.00 51.09 92 ASN A N 1
ATOM 750 C CA . ASN A 1 92 ? -1.327 -2.362 -22.784 1.00 51.09 92 ASN A CA 1
ATOM 751 C C . ASN A 1 92 ? -1.727 -3.626 -22.004 1.00 51.09 92 ASN A C 1
ATOM 753 O O . ASN A 1 92 ? -2.352 -4.527 -22.562 1.00 51.09 92 ASN A O 1
ATOM 757 N N . GLY A 1 93 ? -1.348 -3.692 -20.724 1.00 49.28 93 GLY A N 1
ATOM 758 C CA . GLY A 1 93 ? -1.847 -4.710 -19.790 1.00 49.28 93 GLY A CA 1
ATOM 759 C C . GLY A 1 93 ? -0.879 -5.832 -19.407 1.00 49.28 93 GLY A C 1
ATOM 760 O O . GLY A 1 93 ? -1.317 -6.831 -18.839 1.00 49.28 93 GLY A O 1
ATOM 761 N N . GLY A 1 94 ? 0.417 -5.696 -19.702 1.00 56.16 94 GLY A N 1
ATOM 762 C CA . GLY A 1 94 ? 1.449 -6.520 -19.077 1.00 56.16 94 GLY A CA 1
ATOM 763 C C . GLY A 1 94 ? 1.886 -5.897 -17.750 1.00 56.16 94 GLY A C 1
ATOM 764 O O . GLY A 1 94 ? 2.193 -4.707 -17.702 1.00 56.16 94 GLY A O 1
ATOM 765 N N . GLY A 1 95 ? 1.983 -6.695 -16.688 1.00 64.25 95 GLY A N 1
ATOM 766 C CA . GLY A 1 95 ? 2.467 -6.206 -15.401 1.00 64.25 95 GLY A CA 1
ATOM 767 C C . GLY A 1 95 ? 2.814 -7.301 -14.399 1.00 64.25 95 GLY A C 1
ATOM 768 O O . GLY A 1 95 ? 2.586 -8.488 -14.640 1.00 64.25 95 GLY A O 1
ATOM 769 N N . SER A 1 96 ? 3.352 -6.863 -13.265 1.00 72.69 96 SER A N 1
ATOM 770 C CA . SER A 1 96 ? 3.637 -7.663 -12.074 1.00 72.69 96 SER A CA 1
ATOM 771 C C . SER A 1 96 ? 2.888 -7.081 -10.871 1.00 72.69 96 SER A C 1
ATOM 773 O O . SER A 1 96 ? 2.377 -5.962 -10.924 1.00 72.69 96 SER A O 1
ATOM 775 N N . SER A 1 97 ? 2.814 -7.828 -9.773 1.00 75.31 97 SER A N 1
ATOM 776 C CA . SER A 1 97 ? 2.166 -7.384 -8.538 1.00 75.31 97 SER A CA 1
ATOM 777 C C . SER A 1 97 ? 2.992 -7.775 -7.320 1.00 75.31 97 SER A C 1
ATOM 779 O O . SER A 1 97 ? 3.264 -8.966 -7.122 1.00 75.31 97 SER A O 1
ATOM 781 N N . SER A 1 98 ? 3.318 -6.793 -6.488 1.00 78.88 98 SER A N 1
ATOM 782 C CA . SER A 1 98 ? 3.892 -7.005 -5.161 1.00 78.88 98 SER A CA 1
ATOM 783 C C . SER A 1 98 ? 2.756 -7.136 -4.146 1.00 78.88 98 SER A C 1
ATOM 785 O O . SER A 1 98 ? 1.772 -6.396 -4.208 1.00 78.88 98 SER A O 1
ATOM 787 N N . VAL A 1 99 ? 2.853 -8.126 -3.256 1.00 80.75 99 VAL A N 1
ATOM 788 C CA . VAL A 1 99 ? 1.763 -8.531 -2.357 1.00 80.75 99 VAL A CA 1
ATOM 789 C C . VAL A 1 99 ? 2.260 -8.557 -0.921 1.00 80.75 99 VAL A C 1
ATOM 791 O O . VAL A 1 99 ? 3.328 -9.105 -0.630 1.00 80.75 99 VAL A O 1
ATOM 794 N N . TYR A 1 100 ? 1.472 -7.970 -0.026 1.00 83.88 100 TYR A N 1
ATOM 795 C CA . TYR A 1 100 ? 1.821 -7.818 1.378 1.00 83.88 100 TYR A CA 1
ATOM 796 C C . TYR A 1 100 ? 0.628 -8.202 2.252 1.00 83.88 100 TYR A C 1
ATOM 798 O O . TYR A 1 100 ? -0.469 -7.669 2.089 1.00 83.88 100 TYR A O 1
ATOM 806 N N . GLU A 1 101 ? 0.848 -9.101 3.207 1.00 87.38 101 GLU A N 1
ATOM 807 C CA . GLU A 1 101 ? -0.110 -9.353 4.281 1.00 87.38 101 GLU A CA 1
ATOM 808 C C . GLU A 1 101 ? -0.030 -8.205 5.290 1.00 87.38 101 GLU A C 1
ATOM 810 O O . GLU A 1 101 ? 1.059 -7.802 5.714 1.00 87.38 101 GLU A O 1
ATOM 815 N N . VAL A 1 102 ? -1.187 -7.684 5.687 1.00 88.44 102 VAL A N 1
ATOM 816 C CA . VAL A 1 102 ? -1.323 -6.605 6.662 1.00 88.44 102 VAL A CA 1
ATOM 817 C C . VAL A 1 102 ? -2.110 -7.136 7.853 1.00 88.44 102 VAL A C 1
ATOM 819 O O . VAL A 1 102 ? -3.285 -7.484 7.755 1.00 88.44 102 VAL A O 1
ATOM 822 N N . ASP A 1 103 ? -1.469 -7.199 9.015 1.00 85.12 103 ASP A N 1
ATOM 823 C CA . ASP A 1 103 ? -2.147 -7.541 10.261 1.00 85.12 103 ASP A CA 1
ATOM 824 C C . ASP A 1 103 ? -3.102 -6.396 10.638 1.00 85.12 103 ASP A C 1
ATOM 826 O O . ASP A 1 103 ? -2.668 -5.322 11.050 1.00 85.12 103 ASP A O 1
ATOM 830 N N . ALA A 1 104 ? -4.411 -6.613 10.487 1.00 76.06 104 ALA A N 1
ATOM 831 C CA . ALA A 1 104 ? -5.425 -5.567 10.653 1.00 76.06 104 ALA A CA 1
ATOM 832 C C . ALA A 1 104 ? -5.571 -5.033 12.097 1.00 76.06 104 ALA A C 1
ATOM 834 O O . ALA A 1 104 ? -6.221 -4.012 12.299 1.00 76.06 104 ALA A O 1
ATOM 835 N N . LEU A 1 105 ? -4.983 -5.694 13.105 1.00 78.19 105 LEU A N 1
ATOM 836 C CA . LEU A 1 105 ? -5.034 -5.264 14.513 1.00 78.19 105 LEU A CA 1
ATOM 837 C C . LEU A 1 105 ? -3.822 -4.407 14.906 1.00 78.19 105 LEU A C 1
ATOM 839 O O . LEU A 1 105 ? -3.898 -3.540 15.777 1.00 78.19 105 LEU A O 1
ATOM 843 N N . THR A 1 106 ? -2.669 -4.678 14.300 1.00 79.38 106 THR A N 1
ATOM 844 C CA . THR A 1 106 ? -1.393 -4.031 14.632 1.00 79.38 106 THR A CA 1
ATOM 845 C C . THR A 1 106 ? -0.906 -3.084 13.539 1.00 79.38 106 THR A C 1
ATOM 847 O O . THR A 1 106 ? -0.069 -2.225 13.829 1.00 79.38 106 THR A O 1
ATOM 850 N N . GLY A 1 107 ? -1.431 -3.236 12.322 1.00 79.12 107 GLY A N 1
ATOM 851 C CA . GLY A 1 107 ? -0.943 -2.657 11.075 1.00 79.12 107 GLY A CA 1
ATOM 852 C C . GLY A 1 107 ? 0.369 -3.280 10.586 1.00 79.12 107 GLY A C 1
ATOM 853 O O . GLY A 1 107 ? 1.033 -2.674 9.758 1.00 79.12 107 GLY A O 1
ATOM 854 N N . SER A 1 108 ? 0.825 -4.412 11.133 1.00 85.44 108 SER A N 1
ATOM 855 C CA . SER A 1 108 ? 2.135 -4.978 10.777 1.00 85.44 108 SER A CA 1
ATOM 856 C C . SER A 1 108 ? 2.129 -5.537 9.353 1.00 85.44 108 SER A C 1
ATOM 858 O O . SER A 1 108 ? 1.317 -6.402 9.037 1.00 85.44 108 SER A O 1
ATOM 860 N N . VAL A 1 109 ? 3.052 -5.062 8.512 1.00 84.38 109 VAL A N 1
ATOM 861 C CA . VAL A 1 109 ? 3.140 -5.429 7.090 1.00 84.38 109 VAL A CA 1
ATOM 862 C C . VAL A 1 109 ? 4.220 -6.485 6.856 1.00 84.38 109 VAL A C 1
ATOM 864 O O . VAL A 1 109 ? 5.377 -6.302 7.255 1.00 84.38 109 VAL A O 1
ATOM 867 N N . ARG A 1 110 ? 3.859 -7.573 6.167 1.00 79.88 110 ARG A N 1
ATOM 868 C CA . ARG A 1 110 ? 4.752 -8.668 5.758 1.00 79.88 110 ARG A CA 1
ATOM 869 C C . ARG A 1 110 ? 4.703 -8.836 4.242 1.00 79.88 110 ARG A C 1
ATOM 871 O O . ARG A 1 110 ? 3.673 -9.205 3.693 1.00 79.88 110 ARG A O 1
ATOM 878 N N . GLY A 1 111 ? 5.812 -8.541 3.568 1.00 68.62 111 GLY A N 1
ATOM 879 C CA . GLY A 1 111 ? 5.920 -8.681 2.114 1.00 68.62 111 GLY A CA 1
ATOM 880 C C . GLY A 1 111 ? 6.208 -10.112 1.677 1.00 68.62 111 GLY A C 1
ATOM 881 O O . GLY A 1 111 ? 7.029 -10.797 2.292 1.00 68.62 111 GLY A O 1
ATOM 882 N N . HIS A 1 112 ? 5.563 -10.537 0.591 1.00 64.88 112 HIS A N 1
ATOM 883 C CA . HIS A 1 112 ? 5.739 -11.853 -0.014 1.00 64.88 112 HIS A CA 1
ATOM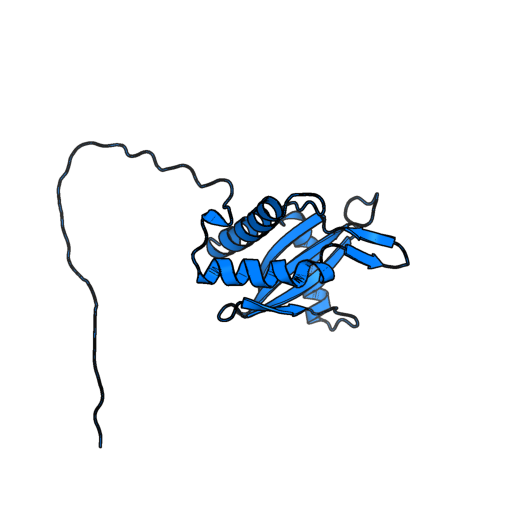 884 C C . HIS A 1 112 ? 6.022 -11.739 -1.518 1.00 64.88 112 HIS A C 1
ATOM 886 O O . HIS A 1 112 ? 5.122 -11.582 -2.343 1.00 64.88 112 HIS A O 1
ATOM 892 N N . THR A 1 113 ? 7.289 -11.910 -1.900 1.00 55.66 113 THR A N 1
ATOM 893 C CA . THR A 1 113 ? 7.673 -12.124 -3.301 1.00 55.66 113 THR A CA 1
ATOM 894 C C . THR A 1 113 ? 7.436 -13.594 -3.653 1.00 55.66 113 THR A C 1
ATOM 896 O O . THR A 1 113 ? 8.252 -14.458 -3.335 1.00 55.66 113 THR A O 1
ATOM 899 N N . TYR A 1 114 ? 6.289 -13.916 -4.261 1.00 55.00 114 TYR A N 1
ATOM 900 C CA . TYR A 1 114 ? 5.962 -15.304 -4.625 1.00 55.00 114 TYR A CA 1
ATOM 901 C C . TYR A 1 114 ? 6.814 -15.811 -5.805 1.00 55.00 114 TYR A C 1
ATOM 903 O O . TYR A 1 114 ? 6.409 -15.668 -6.967 1.00 55.00 114 TYR A O 1
ATOM 911 N N . ASP A 1 115 ? 7.953 -16.429 -5.492 1.00 44.44 115 ASP A N 1
ATOM 912 C CA . ASP A 1 115 ? 8.959 -16.866 -6.474 1.00 44.44 115 ASP A CA 1
ATOM 913 C C . ASP A 1 115 ? 8.694 -18.264 -7.082 1.00 44.44 115 ASP A C 1
ATOM 915 O O . ASP A 1 115 ? 9.136 -18.561 -8.188 1.00 44.44 115 ASP A O 1
ATOM 919 N N . PHE A 1 116 ? 7.910 -19.126 -6.417 1.00 41.84 116 PHE A N 1
ATOM 920 C CA . PHE A 1 116 ? 7.493 -20.430 -6.961 1.00 41.84 116 PHE A CA 1
ATOM 921 C C . PHE A 1 116 ? 6.039 -20.743 -6.609 1.00 41.84 116 PHE A C 1
ATOM 923 O O . PHE A 1 116 ? 5.734 -21.157 -5.496 1.00 41.84 116 PHE A O 1
ATOM 930 N N . LEU A 1 117 ? 5.139 -20.564 -7.579 1.00 47.78 117 LEU A N 1
ATOM 931 C CA . LEU A 1 117 ? 3.696 -20.613 -7.338 1.00 47.78 117 LEU A CA 1
ATOM 932 C C . LEU A 1 117 ? 3.141 -22.042 -7.294 1.00 47.78 117 LEU A C 1
ATOM 934 O O . LEU A 1 117 ? 3.143 -22.754 -8.309 1.00 47.78 117 LEU A O 1
ATOM 938 N N . ASN A 1 118 ? 2.535 -22.412 -6.169 1.00 60.44 118 ASN A N 1
ATOM 939 C CA . ASN A 1 118 ? 1.591 -23.522 -6.078 1.00 60.44 118 ASN A CA 1
ATOM 940 C C . ASN A 1 118 ? 0.267 -23.195 -6.814 1.00 60.44 118 ASN A C 1
ATOM 942 O O . ASN A 1 118 ? 0.081 -22.108 -7.360 1.00 60.44 118 ASN A O 1
ATOM 946 N N . GLU A 1 119 ? -0.664 -24.149 -6.904 1.00 63.84 119 GLU A N 1
ATOM 947 C CA . GLU A 1 119 ? -1.894 -23.951 -7.688 1.00 63.84 119 GLU A CA 1
ATOM 948 C C . GLU A 1 119 ? -2.824 -22.863 -7.132 1.00 63.84 119 GLU A C 1
ATOM 950 O O . GLU A 1 119 ? -3.398 -22.105 -7.917 1.00 63.84 119 GLU A O 1
ATOM 955 N N . ARG A 1 120 ? -2.915 -22.729 -5.801 1.00 64.75 120 ARG A N 1
ATOM 956 C CA . ARG A 1 120 ? -3.673 -21.652 -5.151 1.00 64.75 120 ARG A CA 1
ATOM 957 C C . ARG A 1 120 ? -3.064 -20.300 -5.501 1.00 64.75 120 ARG A C 1
ATOM 959 O O . ARG A 1 120 ? -3.770 -19.444 -6.013 1.00 64.75 120 ARG A O 1
ATOM 966 N N . GLU A 1 121 ? -1.753 -20.152 -5.337 1.00 64.25 121 GLU A N 1
ATOM 967 C CA . GLU A 1 121 ? -1.035 -18.898 -5.613 1.00 64.25 121 GLU A CA 1
ATOM 968 C C . GLU A 1 121 ? -1.082 -18.512 -7.103 1.00 64.25 121 GLU A C 1
ATOM 970 O O . GLU A 1 121 ? -1.176 -17.331 -7.434 1.00 64.25 121 GLU A O 1
ATOM 975 N N . ARG A 1 122 ? -1.079 -19.487 -8.029 1.00 64.62 122 ARG A N 1
ATOM 976 C CA . ARG A 1 122 ? -1.309 -19.222 -9.464 1.00 64.62 122 ARG A CA 1
ATOM 977 C C . ARG A 1 122 ? -2.721 -18.715 -9.738 1.00 64.62 122 ARG A C 1
ATOM 979 O O . ARG A 1 122 ? -2.883 -17.814 -10.558 1.00 64.62 122 ARG A O 1
ATOM 986 N N . ASN A 1 123 ? -3.732 -19.301 -9.101 1.00 64.56 123 ASN A N 1
ATOM 987 C CA . ASN A 1 123 ? -5.121 -18.883 -9.285 1.00 64.56 123 ASN A CA 1
ATOM 988 C C . ASN A 1 123 ? -5.382 -17.522 -8.623 1.00 64.56 123 ASN A C 1
ATOM 990 O O . ASN A 1 123 ? -6.029 -16.679 -9.237 1.00 64.56 123 ASN A O 1
ATOM 994 N N . PHE A 1 124 ? -4.777 -17.264 -7.462 1.00 66.81 124 PHE A N 1
ATOM 995 C CA . PHE A 1 124 ? -4.774 -15.968 -6.787 1.00 66.81 124 PHE A CA 1
ATOM 996 C C . PHE A 1 124 ? -4.108 -14.881 -7.641 1.00 66.81 124 PHE A C 1
ATOM 998 O O . PHE A 1 124 ? -4.765 -13.905 -7.990 1.00 66.81 124 PHE A O 1
ATOM 1005 N N . LYS A 1 125 ? -2.871 -15.088 -8.129 1.00 65.50 125 LYS A N 1
ATOM 1006 C CA . LYS A 1 125 ? -2.219 -14.145 -9.065 1.00 65.50 125 LYS A CA 1
ATOM 1007 C C . LYS A 1 125 ? -3.020 -13.925 -10.356 1.00 65.50 125 LYS A C 1
ATOM 1009 O O . LYS A 1 125 ? -2.984 -12.831 -10.910 1.00 65.50 125 LYS A O 1
ATOM 1014 N N . ARG A 1 126 ? -3.758 -14.929 -10.850 1.00 61.62 126 ARG A N 1
ATOM 1015 C CA . ARG A 1 126 ? -4.655 -14.773 -12.013 1.00 61.62 126 ARG A CA 1
ATOM 1016 C C . ARG A 1 126 ? -5.897 -13.941 -11.693 1.00 61.62 126 ARG A C 1
ATOM 1018 O O . ARG A 1 126 ? -6.270 -13.121 -12.523 1.00 61.62 126 ARG A O 1
ATOM 1025 N N . ALA A 1 127 ? -6.508 -14.128 -10.523 1.00 60.59 127 ALA A N 1
ATOM 1026 C CA . ALA A 1 127 ? -7.619 -13.298 -10.056 1.00 60.59 127 ALA A CA 1
ATOM 1027 C C . ALA A 1 127 ? -7.163 -11.842 -9.853 1.00 60.59 127 ALA A C 1
ATOM 1029 O O . ALA A 1 127 ? -7.735 -10.936 -10.454 1.00 60.59 127 ALA A O 1
ATOM 1030 N N . ILE A 1 128 ? -6.043 -11.640 -9.148 1.00 65.19 128 ILE A N 1
ATOM 1031 C CA . ILE A 1 128 ? -5.364 -10.343 -8.997 1.00 65.19 128 ILE A CA 1
ATOM 1032 C C . ILE A 1 128 ? -5.068 -9.703 -10.359 1.00 65.19 128 ILE A C 1
ATOM 1034 O O . ILE A 1 128 ? -5.318 -8.519 -10.539 1.00 65.19 128 ILE A O 1
ATOM 1038 N N . GLY A 1 129 ? -4.577 -10.463 -11.343 1.00 59.59 129 GLY A N 1
ATOM 1039 C CA . GLY A 1 129 ? -4.285 -9.940 -12.684 1.00 59.59 129 GLY A CA 1
ATOM 1040 C C . GLY A 1 129 ? -5.518 -9.455 -13.460 1.00 59.59 129 GLY A C 1
ATOM 1041 O O . GLY A 1 129 ? -5.399 -8.563 -14.297 1.00 59.59 129 GLY A O 1
ATOM 1042 N N . VAL A 1 130 ? -6.706 -9.999 -13.171 1.00 56.31 130 VAL A N 1
ATOM 1043 C CA . VAL A 1 130 ? -7.987 -9.491 -13.696 1.00 56.31 130 VAL A CA 1
ATOM 1044 C C . VAL A 1 130 ? -8.453 -8.272 -12.893 1.00 56.31 130 VAL A C 1
ATOM 1046 O O . VAL A 1 130 ? -8.907 -7.287 -13.473 1.00 56.31 130 VAL A O 1
ATOM 1049 N N . GLU A 1 131 ? -8.287 -8.295 -11.570 1.00 60.25 131 GLU A N 1
ATOM 1050 C CA . GLU A 1 131 ? -8.640 -7.181 -10.684 1.00 60.25 131 GLU A CA 1
ATOM 1051 C C . GLU A 1 131 ? -7.661 -6.000 -10.715 1.00 60.25 131 GLU A C 1
ATOM 1053 O O . GLU A 1 131 ? -8.013 -4.925 -10.232 1.00 60.25 131 GLU A O 1
ATOM 1058 N N . ALA A 1 132 ? -6.483 -6.141 -11.328 1.00 58.50 132 ALA A N 1
ATOM 1059 C CA . ALA A 1 132 ? -5.479 -5.083 -11.471 1.00 58.50 132 ALA A CA 1
ATOM 1060 C C . ALA A 1 132 ? -6.059 -3.793 -12.071 1.00 58.50 132 ALA A C 1
ATOM 1062 O O . ALA A 1 132 ? -5.682 -2.692 -11.682 1.00 58.50 132 ALA A O 1
ATOM 1063 N N . TYR A 1 133 ? -7.043 -3.919 -12.964 1.00 63.56 133 TYR A N 1
ATOM 1064 C CA . TYR A 1 133 ? -7.751 -2.794 -13.579 1.00 63.56 133 TYR A CA 1
ATOM 1065 C C . TYR A 1 133 ? -8.721 -2.062 -12.633 1.00 63.56 133 TYR A C 1
ATOM 1067 O O . TYR A 1 133 ? -9.168 -0.967 -12.963 1.00 63.56 133 TYR A O 1
ATOM 1075 N N . THR A 1 134 ? -9.039 -2.643 -11.470 1.00 73.50 134 THR A N 1
ATOM 1076 C CA . THR A 1 134 ? -9.964 -2.089 -10.459 1.00 73.50 134 THR A CA 1
ATOM 1077 C C . THR A 1 134 ? -9.266 -1.331 -9.326 1.00 73.50 134 THR A C 1
ATOM 1079 O O . THR A 1 134 ? -9.942 -0.690 -8.528 1.00 73.50 134 THR A O 1
ATOM 1082 N N . GLY A 1 135 ? -7.930 -1.385 -9.248 1.00 81.06 135 GLY A N 1
ATOM 1083 C CA . GLY A 1 135 ? -7.152 -0.610 -8.279 1.00 81.06 135 GLY A CA 1
ATOM 1084 C C . GLY A 1 135 ? -7.155 0.895 -8.574 1.00 81.06 135 GLY A C 1
ATOM 1085 O O . GLY A 1 135 ? -7.347 1.322 -9.720 1.00 81.06 135 GLY A O 1
ATOM 1086 N N . PHE A 1 136 ? -6.905 1.700 -7.544 1.00 88.88 136 PHE A N 1
ATOM 1087 C CA . PHE A 1 136 ? -6.793 3.156 -7.654 1.00 88.88 136 PHE A CA 1
ATOM 1088 C C . PHE A 1 136 ? -5.465 3.543 -8.290 1.00 88.88 136 PHE A C 1
ATOM 1090 O O . PHE A 1 136 ? -4.451 2.916 -7.994 1.00 88.88 136 PHE A O 1
ATOM 1097 N N . ASP A 1 137 ? -5.480 4.551 -9.164 1.00 89.31 137 ASP A N 1
ATOM 1098 C CA . ASP A 1 137 ? -4.268 5.069 -9.805 1.00 89.31 137 ASP A CA 1
ATOM 1099 C C . ASP A 1 137 ? -3.302 5.633 -8.759 1.00 89.31 137 ASP A C 1
ATOM 1101 O O . ASP A 1 137 ? -3.714 6.336 -7.837 1.00 89.31 137 ASP A O 1
ATOM 1105 N N . TYR A 1 138 ? -2.021 5.311 -8.914 1.00 89.06 138 TYR A N 1
ATOM 1106 C CA . TYR A 1 138 ? -0.951 5.716 -8.011 1.00 89.06 138 TYR A CA 1
ATOM 1107 C C . TYR A 1 138 ? 0.178 6.373 -8.808 1.00 89.06 138 TYR A C 1
ATOM 1109 O O . TYR A 1 138 ? 0.605 5.837 -9.831 1.00 89.06 138 TYR A O 1
ATOM 1117 N N . ASP A 1 139 ? 0.665 7.518 -8.328 1.00 90.44 139 ASP A N 1
ATOM 1118 C CA . ASP A 1 139 ? 1.820 8.219 -8.887 1.00 90.44 139 ASP A CA 1
ATOM 1119 C C . ASP A 1 139 ? 2.968 8.225 -7.869 1.00 90.44 139 ASP A C 1
ATOM 1121 O O . ASP A 1 139 ? 2.912 8.868 -6.818 1.00 90.44 139 ASP A O 1
ATOM 1125 N N . VAL A 1 140 ? 4.041 7.519 -8.224 1.00 88.38 140 VAL A N 1
ATOM 1126 C CA . VAL A 1 140 ? 5.322 7.461 -7.500 1.00 88.38 140 VAL A CA 1
ATOM 1127 C C . VAL A 1 140 ? 5.999 8.835 -7.334 1.00 88.38 140 VAL A C 1
ATOM 1129 O O . VAL A 1 140 ? 6.926 8.962 -6.542 1.00 88.38 140 VAL A O 1
ATOM 1132 N N . ASN A 1 141 ? 5.561 9.868 -8.066 1.00 91.00 141 ASN A N 1
ATOM 1133 C CA . ASN A 1 141 ? 6.092 11.237 -7.997 1.00 91.00 141 ASN A CA 1
ATOM 1134 C C . ASN A 1 141 ? 5.169 12.224 -7.258 1.00 91.00 141 ASN A C 1
ATOM 1136 O O . ASN A 1 141 ? 5.529 13.398 -7.127 1.00 91.00 141 ASN A O 1
ATOM 1140 N N . ALA A 1 142 ? 3.985 11.786 -6.817 1.00 91.06 142 ALA A N 1
ATOM 1141 C CA . ALA A 1 142 ? 3.076 12.617 -6.034 1.00 91.06 142 ALA A CA 1
ATOM 1142 C C . ALA A 1 142 ? 3.642 12.900 -4.630 1.00 91.06 142 ALA A C 1
ATOM 1144 O O . ALA A 1 142 ? 4.608 12.282 -4.180 1.00 91.06 142 ALA A O 1
ATOM 1145 N N . SER A 1 143 ? 3.054 13.861 -3.919 1.00 93.38 143 SER A N 1
ATOM 1146 C CA . SER A 1 143 ? 3.453 14.140 -2.539 1.00 93.38 143 SER A CA 1
ATOM 1147 C C . SER A 1 143 ? 3.067 13.003 -1.584 1.00 93.38 143 SER A C 1
ATOM 1149 O O . SER A 1 143 ? 2.117 12.260 -1.823 1.00 93.38 143 SER A O 1
ATOM 1151 N N . SER A 1 144 ? 3.768 12.919 -0.448 1.00 91.94 144 SER A N 1
ATOM 1152 C CA . SER A 1 144 ? 3.475 11.951 0.621 1.00 91.94 144 SER A CA 1
ATOM 1153 C C . SER A 1 144 ? 2.007 11.976 1.064 1.00 91.94 144 SER A C 1
ATOM 1155 O O . SER A 1 144 ? 1.425 10.922 1.314 1.00 91.94 144 SER A O 1
ATOM 1157 N N . ASP A 1 145 ? 1.403 13.166 1.128 1.00 93.75 145 ASP A N 1
ATOM 1158 C CA . ASP A 1 145 ? -0.000 13.338 1.509 1.00 93.75 145 ASP A CA 1
ATOM 1159 C C . ASP A 1 145 ? -0.937 12.775 0.424 1.00 93.75 145 ASP A C 1
ATOM 1161 O O . ASP A 1 145 ? -1.842 12.006 0.737 1.00 93.75 145 ASP A O 1
ATOM 1165 N N . GLU A 1 146 ? -0.677 13.062 -0.858 1.00 92.62 146 GLU A N 1
ATOM 1166 C CA . GLU A 1 146 ? -1.444 12.509 -1.986 1.00 92.62 146 GLU A CA 1
ATOM 1167 C C . GLU A 1 146 ? -1.321 10.978 -2.067 1.00 92.62 146 GLU A C 1
ATOM 1169 O O . GLU A 1 146 ? -2.320 10.281 -2.229 1.00 92.62 146 GLU A O 1
ATOM 1174 N N . GLN A 1 147 ? -0.116 10.430 -1.889 1.00 93.56 147 GLN A N 1
ATOM 1175 C CA . GLN A 1 147 ? 0.127 8.983 -1.872 1.00 93.56 147 GLN A CA 1
ATOM 1176 C C . GLN A 1 147 ? -0.611 8.294 -0.711 1.00 93.56 147 GLN A C 1
ATOM 1178 O O . GLN A 1 147 ? -1.224 7.236 -0.899 1.00 93.56 147 GLN A O 1
ATOM 1183 N N . LYS A 1 148 ? -0.619 8.911 0.481 1.00 94.31 148 LYS A N 1
ATOM 1184 C CA . LYS A 1 148 ? -1.411 8.443 1.629 1.00 94.31 148 LYS A CA 1
ATOM 1185 C C . LYS A 1 148 ? -2.913 8.583 1.409 1.00 94.31 148 LYS A C 1
ATOM 1187 O O . LYS A 1 148 ? -3.651 7.716 1.874 1.00 94.31 148 LYS A O 1
ATOM 1192 N N . ASP A 1 149 ? -3.370 9.593 0.674 1.00 95.06 149 ASP A N 1
ATOM 1193 C CA . ASP A 1 149 ? -4.775 9.733 0.286 1.00 95.06 149 ASP A CA 1
ATOM 1194 C C . ASP A 1 149 ? -5.218 8.613 -0.667 1.00 95.06 149 ASP A C 1
ATOM 1196 O O . ASP A 1 149 ? -6.283 8.035 -0.448 1.00 95.06 149 ASP A O 1
ATOM 1200 N N . VAL A 1 150 ? -4.402 8.207 -1.654 1.00 93.88 150 VAL A N 1
ATOM 1201 C CA . VAL A 1 150 ? -4.731 7.037 -2.501 1.00 93.88 150 VAL A CA 1
ATOM 1202 C C . VAL A 1 150 ? -4.794 5.752 -1.660 1.00 93.88 150 VAL A C 1
ATOM 1204 O O . VAL A 1 150 ? -5.737 4.969 -1.808 1.00 93.88 150 VAL A O 1
ATOM 1207 N N . LEU A 1 151 ? -3.843 5.546 -0.738 1.00 93.69 151 LEU A N 1
ATOM 1208 C CA . LEU A 1 151 ? -3.846 4.401 0.188 1.00 93.69 151 LEU A CA 1
ATOM 1209 C C . LEU A 1 151 ? -5.100 4.394 1.081 1.00 93.69 151 LEU A C 1
ATOM 1211 O O . LEU A 1 151 ? -5.769 3.366 1.200 1.00 93.69 151 LEU A O 1
ATOM 1215 N N . ALA A 1 152 ? -5.455 5.545 1.657 1.00 94.31 152 ALA A N 1
ATOM 1216 C CA . ALA A 1 152 ? -6.640 5.726 2.492 1.00 94.31 152 ALA A CA 1
ATOM 1217 C C . ALA A 1 152 ? -7.942 5.486 1.718 1.00 94.31 152 ALA A C 1
ATOM 1219 O O . ALA A 1 152 ? -8.825 4.784 2.209 1.00 94.31 152 ALA A O 1
ATOM 1220 N N . ASN A 1 153 ? -8.042 6.015 0.495 1.00 93.38 153 ASN A N 1
ATOM 1221 C CA . ASN A 1 153 ? -9.175 5.805 -0.401 1.00 93.38 153 ASN A CA 1
ATOM 1222 C C . ASN A 1 153 ? -9.341 4.320 -0.729 1.00 93.38 153 ASN A C 1
ATOM 1224 O O . ASN A 1 153 ? -10.420 3.759 -0.547 1.00 93.38 153 ASN A O 1
ATOM 1228 N N . SER A 1 154 ? -8.249 3.662 -1.131 1.00 91.38 154 SER A N 1
ATOM 1229 C CA . SER A 1 154 ? -8.252 2.237 -1.449 1.00 91.38 154 SER A CA 1
ATOM 1230 C C . SER A 1 154 ? -8.647 1.363 -0.259 1.00 91.38 154 SER A C 1
ATOM 1232 O O . SER A 1 154 ? -9.332 0.362 -0.457 1.00 91.38 154 SER A O 1
ATOM 1234 N N . TYR A 1 155 ? -8.211 1.713 0.951 1.00 92.56 155 TYR A N 1
ATOM 1235 C CA . TYR A 1 155 ? -8.558 0.984 2.167 1.00 92.56 155 TYR A CA 1
ATOM 1236 C C . TYR A 1 155 ? -10.009 1.236 2.597 1.00 92.56 155 TYR A C 1
ATOM 1238 O O . TYR A 1 155 ? -10.733 0.286 2.875 1.00 92.56 155 TYR A O 1
ATOM 1246 N N . LEU A 1 156 ? -10.475 2.489 2.613 1.00 91.62 156 LEU A N 1
ATOM 1247 C CA . LEU A 1 156 ? -11.845 2.794 3.033 1.00 91.62 156 LEU A CA 1
ATOM 1248 C C . LEU A 1 156 ? -12.892 2.246 2.063 1.00 91.62 156 LEU A C 1
ATOM 1250 O O . LEU A 1 156 ? -13.914 1.763 2.534 1.00 91.62 156 LEU A O 1
ATOM 1254 N N . LYS A 1 157 ? -12.629 2.223 0.747 1.00 89.06 157 LYS A N 1
ATOM 1255 C CA . LYS A 1 157 ? -13.551 1.595 -0.219 1.00 89.06 157 LYS A CA 1
ATOM 1256 C C . LYS A 1 157 ? -13.713 0.093 0.052 1.00 89.06 157 LYS A C 1
ATOM 1258 O O . LYS A 1 157 ? -14.837 -0.384 0.008 1.00 89.06 157 LYS A O 1
ATOM 1263 N N . LEU A 1 158 ? -12.639 -0.621 0.420 1.00 88.38 158 LEU A N 1
ATOM 1264 C CA . LEU A 1 158 ? -12.730 -2.021 0.869 1.00 88.38 158 LEU A CA 1
ATOM 1265 C C . LEU A 1 158 ? -13.600 -2.165 2.128 1.00 88.38 158 LEU A C 1
ATOM 1267 O O . LEU A 1 158 ? -14.349 -3.126 2.246 1.00 88.38 158 LEU A O 1
ATOM 1271 N N . MET A 1 159 ? -13.508 -1.228 3.076 1.00 85.75 159 MET A N 1
ATOM 1272 C CA . MET A 1 159 ? -14.308 -1.269 4.309 1.00 85.75 159 MET A CA 1
ATOM 1273 C C . MET A 1 159 ? -15.802 -0.949 4.089 1.00 85.75 159 MET A C 1
ATOM 1275 O O . MET A 1 159 ? -16.581 -1.058 5.038 1.00 85.75 159 MET A O 1
ATOM 1279 N N . GLU A 1 160 ? -16.199 -0.541 2.877 1.00 83.94 160 GLU A N 1
ATOM 1280 C CA . GLU A 1 160 ? -17.590 -0.280 2.471 1.00 83.94 160 GLU A CA 1
ATOM 1281 C C . GLU A 1 160 ? -18.216 -1.388 1.600 1.00 83.94 160 GLU A C 1
ATOM 1283 O O . GLU A 1 160 ? -19.417 -1.312 1.322 1.00 83.94 160 GLU A O 1
ATOM 1288 N N . GLU A 1 161 ? -17.426 -2.375 1.156 1.00 68.88 161 GLU A N 1
ATOM 1289 C CA . GLU A 1 161 ? -17.858 -3.522 0.332 1.00 68.88 161 GLU A CA 1
ATOM 1290 C C . GLU A 1 161 ? -18.419 -4.693 1.170 1.00 68.88 161 GLU A C 1
ATOM 1292 O O . GLU A 1 161 ? -19.450 -5.258 0.728 1.00 68.88 161 GLU A O 1
#

Organism: NCBI:txid360807

pLDDT: mean 71.96, std 19.74, range [31.31, 95.19]